Protein AF-A0AAV9QCR5-F1 (afdb_monomer_lite)

InterPro domains:
  IPR009846 Splicing factor 3B subunit 5/RDS3 complex subunit 10 [PF07189] (3-57)
  IPR009846 Splicing factor 3B subunit 5/RDS3 complex subunit 10 [PTHR20978] (1-56)

Structure (mmCIF, N/CA/C/O backbone):
data_AF-A0AAV9QCR5-F1
#
_entry.id   AF-A0AAV9QCR5-F1
#
loop_
_atom_site.group_PDB
_atom_site.id
_atom_site.type_symbol
_atom_site.label_atom_id
_atom_site.label_alt_id
_atom_site.label_comp_id
_atom_site.label_asym_id
_atom_site.label_entity_id
_atom_site.label_seq_id
_atom_site.pdbx_PDB_ins_code
_atom_site.Cartn_x
_atom_site.Cartn_y
_atom_site.Cartn_z
_atom_site.occupancy
_atom_site.B_iso_or_equiv
_atom_site.auth_seq_id
_atom_site.auth_comp_id
_atom_site.auth_asym_id
_atom_site.auth_atom_id
_atom_site.pdbx_PDB_model_num
ATOM 1 N N . MET A 1 1 ? -25.512 11.521 22.817 1.00 64.75 1 MET A N 1
ATOM 2 C CA . MET A 1 1 ? -25.473 10.304 21.964 1.00 64.75 1 MET A CA 1
ATOM 3 C C . MET A 1 1 ? -25.391 10.638 20.476 1.00 64.75 1 MET A C 1
ATOM 5 O O . MET A 1 1 ? -24.620 9.978 19.794 1.00 64.75 1 MET A O 1
ATOM 9 N N . ALA A 1 2 ? -26.101 11.662 19.982 1.00 85.88 2 ALA A N 1
ATOM 10 C CA . ALA A 1 2 ? -26.076 12.063 18.568 1.00 85.88 2 ALA A CA 1
ATOM 11 C C . ALA A 1 2 ? -24.667 12.383 18.022 1.00 85.88 2 ALA A C 1
ATOM 13 O O . ALA A 1 2 ? -24.321 11.935 16.934 1.00 85.88 2 ALA A O 1
ATOM 14 N N . ASP A 1 3 ? -23.821 13.073 18.794 1.00 90.88 3 ASP A N 1
ATOM 15 C CA . ASP A 1 3 ? -22.475 13.438 18.327 1.00 90.88 3 ASP A CA 1
ATOM 16 C C . ASP A 1 3 ? -21.554 12.230 18.147 1.00 90.88 3 ASP A C 1
ATOM 18 O O . ASP A 1 3 ? -20.832 12.158 17.158 1.00 90.88 3 ASP A O 1
ATOM 22 N N . LYS A 1 4 ? -21.633 11.238 19.047 1.00 90.31 4 LYS A N 1
ATOM 23 C CA . LYS A 1 4 ? -20.883 9.979 18.904 1.00 90.31 4 LYS A CA 1
ATOM 24 C C . LYS A 1 4 ? -21.286 9.235 17.630 1.00 90.31 4 LYS A C 1
ATOM 26 O O . LYS A 1 4 ? -20.419 8.752 16.909 1.00 90.31 4 LYS A O 1
ATOM 31 N N . LEU A 1 5 ? -22.584 9.180 17.328 1.00 93.31 5 LEU A N 1
ATOM 32 C CA . LEU A 1 5 ? -23.068 8.536 16.107 1.00 93.31 5 LEU A CA 1
ATOM 33 C C . LEU A 1 5 ? -22.581 9.275 14.852 1.00 93.31 5 LEU A C 1
ATOM 35 O O . LEU A 1 5 ? -22.096 8.642 13.919 1.00 93.31 5 LEU A O 1
ATOM 39 N N . ARG A 1 6 ? -22.613 10.615 14.868 1.00 93.81 6 ARG A N 1
ATOM 40 C CA . ARG A 1 6 ? -22.087 11.437 13.771 1.00 93.81 6 ARG A CA 1
ATOM 41 C C . ARG A 1 6 ? -20.593 11.203 13.553 1.00 93.81 6 ARG A C 1
ATOM 43 O O . ARG A 1 6 ? -20.161 11.072 12.413 1.00 93.81 6 ARG A O 1
ATOM 50 N N . THR A 1 7 ? -19.808 11.114 14.629 1.00 93.06 7 THR A N 1
ATOM 51 C CA . THR A 1 7 ? -18.366 10.844 14.517 1.00 93.06 7 THR A CA 1
ATOM 52 C C . THR A 1 7 ? -18.067 9.457 13.955 1.00 93.06 7 THR A C 1
ATOM 54 O O . THR A 1 7 ? -17.135 9.324 13.170 1.00 93.06 7 THR A O 1
ATOM 57 N N . LEU A 1 8 ? -18.866 8.438 14.298 1.00 92.12 8 LEU A N 1
ATOM 58 C CA . LEU A 1 8 ? -18.695 7.086 13.757 1.00 92.12 8 LEU A CA 1
ATOM 59 C C . LEU A 1 8 ? -19.022 7.034 12.261 1.00 92.12 8 LEU A C 1
ATOM 61 O O . LEU A 1 8 ? -18.227 6.512 11.490 1.00 92.12 8 LEU A O 1
ATOM 65 N N . GLN A 1 9 ? -20.108 7.675 11.824 1.00 93.44 9 GLN A N 1
ATOM 66 C CA . GLN A 1 9 ? -20.430 7.778 10.395 1.00 93.44 9 GLN A CA 1
ATOM 67 C C . GLN A 1 9 ? -19.348 8.514 9.595 1.00 93.44 9 GLN A C 1
ATOM 69 O O . GLN A 1 9 ? -19.033 8.139 8.466 1.00 93.44 9 GLN A O 1
ATOM 74 N N . GLN A 1 10 ? -18.765 9.572 10.165 1.00 93.69 10 GLN A N 1
ATOM 75 C CA . GLN A 1 10 ? -17.650 10.278 9.530 1.00 93.69 10 GLN A CA 1
ATOM 76 C C . GLN A 1 10 ? -16.408 9.389 9.423 1.00 93.69 10 GLN A C 1
ATOM 78 O O . GLN A 1 10 ? -15.740 9.405 8.391 1.00 93.69 10 GLN A O 1
ATOM 83 N N . LEU A 1 11 ? -16.119 8.602 10.461 1.00 91.44 11 LEU A N 1
ATOM 84 C CA . LEU A 1 11 ? -15.009 7.656 10.460 1.00 91.44 11 LEU A CA 1
ATOM 85 C C . LEU A 1 11 ? -15.194 6.574 9.388 1.00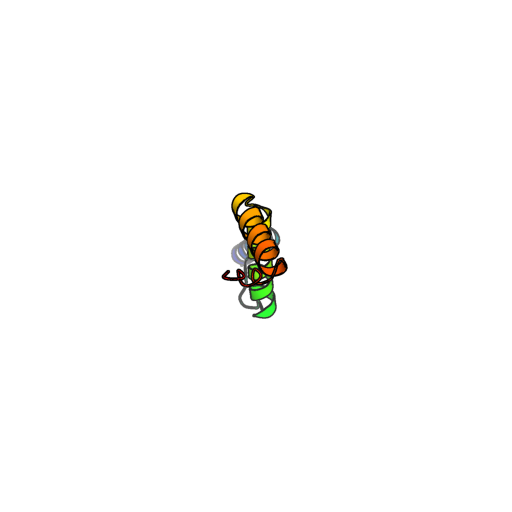 91.44 11 LEU A C 1
ATOM 87 O O . LEU A 1 11 ? -14.290 6.369 8.585 1.00 91.44 11 LEU A O 1
ATOM 91 N N . GLU A 1 12 ? -16.370 5.950 9.325 1.00 90.75 12 GLU A N 1
ATOM 92 C CA . GLU A 1 12 ? -16.693 4.926 8.322 1.00 90.75 12 GLU A CA 1
ATOM 93 C C . GLU A 1 12 ? -16.603 5.482 6.895 1.00 90.75 12 GLU A C 1
ATOM 95 O O . GLU A 1 12 ? -16.034 4.847 6.009 1.00 90.75 12 GLU A O 1
ATOM 100 N N . SER A 1 13 ? -17.093 6.706 6.675 1.00 92.56 13 SER A N 1
ATOM 101 C CA . SER A 1 13 ? -16.982 7.397 5.384 1.00 92.56 13 SER A CA 1
ATOM 102 C C . SER A 1 13 ? -15.523 7.599 4.956 1.00 92.56 13 SER A C 1
ATOM 104 O O . SER A 1 13 ? -15.167 7.381 3.795 1.00 92.56 13 SER A O 1
ATOM 106 N N . LEU A 1 14 ? -14.647 7.968 5.896 1.00 93.19 14 LEU A N 1
ATOM 107 C CA . LEU A 1 14 ? -13.218 8.120 5.625 1.00 93.19 14 LEU A CA 1
ATOM 108 C C . LEU A 1 14 ? -12.539 6.770 5.369 1.00 93.19 14 LEU A C 1
ATOM 110 O O . LEU A 1 14 ? -11.754 6.667 4.428 1.00 93.19 14 LEU A O 1
ATOM 114 N N . GLN A 1 15 ? -12.864 5.740 6.148 1.00 90.56 15 GLN A N 1
ATOM 115 C CA . GLN A 1 15 ? -12.310 4.395 5.968 1.00 90.56 15 GLN A CA 1
ATOM 116 C C . GLN A 1 15 ? -12.725 3.776 4.627 1.00 90.56 15 GLN A C 1
ATOM 118 O O . GLN A 1 15 ? -11.918 3.125 3.969 1.00 90.56 15 GLN A O 1
ATOM 123 N N . ALA A 1 16 ? -13.951 4.040 4.169 1.00 89.06 16 ALA A N 1
ATOM 124 C CA . ALA A 1 16 ? -14.407 3.620 2.847 1.00 89.06 16 ALA A CA 1
ATOM 125 C C . ALA A 1 16 ? -13.663 4.339 1.707 1.00 89.06 16 ALA A C 1
ATO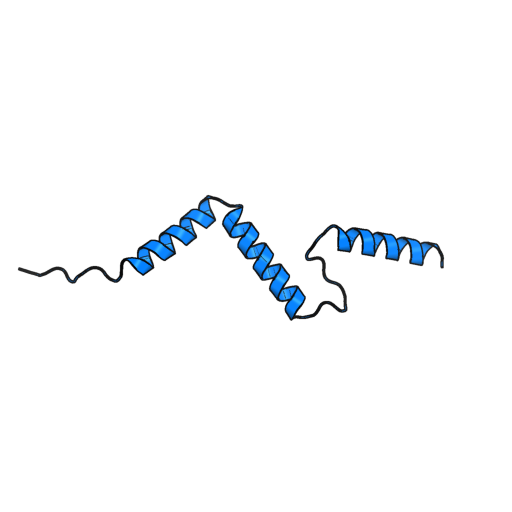M 127 O O . ALA A 1 16 ? -13.473 3.773 0.631 1.00 89.06 16 ALA A O 1
ATOM 128 N N . LYS A 1 17 ? -13.234 5.588 1.930 1.00 93.94 17 LYS A N 1
ATOM 129 C CA . LYS A 1 17 ? -12.508 6.385 0.933 1.00 93.94 17 LYS A CA 1
ATOM 130 C C . LYS A 1 17 ? -11.036 5.986 0.819 1.00 93.94 17 LYS A C 1
ATOM 132 O O . LYS A 1 17 ? -10.494 5.972 -0.285 1.00 93.94 17 LYS A O 1
ATOM 137 N N . TYR A 1 18 ? -10.384 5.710 1.944 1.00 93.38 18 TYR A N 1
ATOM 138 C CA . TYR A 1 18 ? -8.955 5.412 1.999 1.00 93.38 18 TYR A CA 1
ATOM 139 C C . TYR A 1 18 ? -8.732 3.912 2.177 1.00 93.38 18 TYR A C 1
ATOM 141 O O . TYR A 1 18 ? -8.600 3.401 3.286 1.00 93.38 18 TYR A O 1
ATOM 149 N N . VAL A 1 19 ? -8.676 3.200 1.051 1.00 91.56 19 VAL A N 1
ATOM 150 C CA . VAL A 1 19 ? -8.392 1.761 1.037 1.00 91.56 19 VAL A CA 1
ATOM 151 C C . VAL A 1 19 ? -7.077 1.485 1.769 1.00 91.56 19 VAL A C 1
ATOM 153 O O . VAL A 1 19 ? -6.087 2.179 1.558 1.00 91.56 19 VAL A O 1
ATOM 156 N N . GLY A 1 20 ? -7.077 0.475 2.639 1.00 90.31 20 GLY A N 1
ATOM 157 C CA . GLY A 1 20 ? -5.910 0.115 3.446 1.00 90.31 20 GLY A CA 1
ATOM 158 C C . GLY A 1 20 ? -5.950 0.633 4.882 1.00 90.31 20 GLY A C 1
ATOM 159 O O . GLY A 1 20 ? -5.218 0.107 5.722 1.00 90.31 20 GLY A O 1
ATOM 160 N N . THR A 1 21 ? -6.832 1.587 5.215 1.00 89.25 21 THR A N 1
ATOM 161 C CA . THR A 1 21 ? -7.031 1.988 6.615 1.00 89.25 21 THR A CA 1
ATOM 162 C C . THR A 1 21 ? -7.702 0.854 7.386 1.00 89.25 21 THR A C 1
ATOM 164 O O . THR A 1 21 ? -8.863 0.532 7.138 1.00 89.25 21 THR A O 1
ATOM 167 N N . GLY A 1 22 ? -6.959 0.222 8.295 1.00 88.50 22 GLY A N 1
ATOM 168 C CA . GLY A 1 22 ? -7.463 -0.875 9.120 1.00 88.50 22 GLY A CA 1
ATOM 169 C C . GLY A 1 22 ? -8.450 -0.428 10.205 1.00 88.50 22 GLY A C 1
ATOM 170 O O . GLY A 1 22 ? -8.587 0.757 10.520 1.00 88.50 22 GLY A O 1
ATOM 171 N N . HIS A 1 23 ? -9.110 -1.412 10.806 1.00 90.00 23 HIS A N 1
ATOM 172 C CA . HIS A 1 23 ? -9.951 -1.306 11.997 1.00 90.00 23 HIS A CA 1
ATOM 173 C C . HIS A 1 23 ? -9.651 -2.477 12.947 1.00 90.00 23 HIS A C 1
ATOM 175 O O . HIS A 1 23 ? -8.868 -3.369 12.623 1.00 90.00 23 HIS A O 1
ATOM 181 N N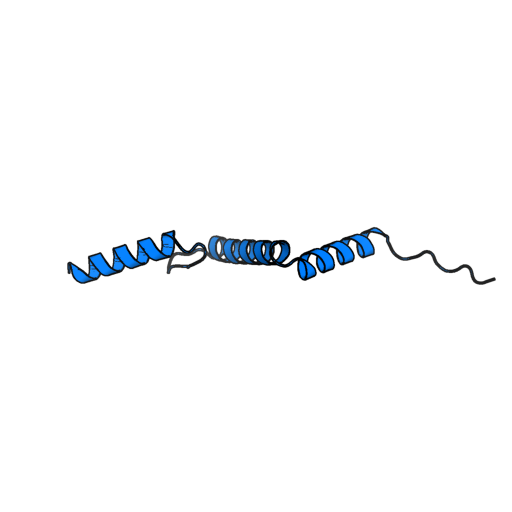 . ALA A 1 24 ? -10.255 -2.468 14.138 1.00 90.00 24 ALA A N 1
ATOM 182 C CA . ALA A 1 24 ? -9.994 -3.471 15.175 1.00 90.00 24 ALA A CA 1
ATOM 183 C C . ALA A 1 24 ? -10.245 -4.920 14.708 1.00 90.00 24 ALA A C 1
ATOM 185 O O . ALA A 1 24 ? -9.550 -5.828 15.152 1.00 90.00 24 ALA A O 1
ATOM 186 N N . ASP A 1 25 ? -11.183 -5.116 13.782 1.00 92.31 25 ASP A N 1
ATOM 187 C CA . ASP A 1 25 ? -11.544 -6.432 13.240 1.00 92.31 25 ASP A CA 1
ATOM 188 C C . ASP A 1 25 ? -10.838 -6.763 11.915 1.00 92.31 25 ASP A C 1
ATOM 190 O O . ASP A 1 25 ? -11.174 -7.754 11.271 1.00 92.31 25 ASP A O 1
ATOM 194 N N . THR A 1 26 ? -9.868 -5.952 11.477 1.00 93.19 26 THR A N 1
ATOM 195 C CA . THR A 1 26 ? -9.100 -6.255 10.266 1.00 93.19 26 THR A CA 1
ATOM 196 C C . THR A 1 26 ? -8.279 -7.520 10.477 1.00 93.19 26 THR A C 1
ATOM 198 O O . THR A 1 26 ? -7.399 -7.595 11.339 1.00 93.19 26 THR A O 1
ATOM 201 N N . SER A 1 27 ? -8.537 -8.523 9.646 1.00 96.06 27 SER A N 1
ATOM 202 C CA . SER A 1 27 ? -7.816 -9.786 9.700 1.00 96.06 27 SER A CA 1
ATOM 203 C C . SER A 1 27 ? -6.368 -9.627 9.230 1.00 96.06 27 SER A C 1
ATOM 205 O O . SER A 1 27 ? -6.021 -8.774 8.407 1.00 96.06 27 SER A O 1
ATOM 207 N N . THR A 1 28 ? -5.494 -10.531 9.680 1.00 94.81 28 THR A N 1
ATOM 208 C CA . THR A 1 28 ? -4.110 -10.591 9.186 1.00 94.81 28 THR A CA 1
ATOM 209 C C . THR A 1 28 ? -4.047 -10.767 7.667 1.00 94.81 28 THR A C 1
ATOM 211 O O . THR A 1 28 ? -3.116 -10.277 7.030 1.00 94.81 28 THR A O 1
ATOM 214 N N . TYR A 1 29 ? -5.020 -11.467 7.079 1.00 95.69 29 TYR A N 1
ATOM 215 C CA . TYR A 1 29 ? -5.096 -11.677 5.637 1.00 95.69 29 TYR A CA 1
ATOM 216 C C . TYR A 1 29 ? -5.394 -10.374 4.886 1.00 95.69 29 TYR A C 1
ATOM 218 O O . TYR A 1 29 ? -4.677 -10.035 3.944 1.00 95.69 29 TYR A O 1
ATOM 226 N N . GLU A 1 30 ? -6.398 -9.614 5.326 1.00 94.81 30 GLU A N 1
ATOM 227 C CA . GLU A 1 30 ? -6.753 -8.321 4.728 1.00 94.81 30 GLU A CA 1
ATOM 228 C C . GLU A 1 30 ? -5.606 -7.319 4.838 1.00 94.81 30 GLU A C 1
ATOM 230 O O . GLU A 1 30 ? -5.238 -6.690 3.845 1.00 94.81 30 GLU A O 1
ATOM 235 N N . TRP A 1 31 ? -4.977 -7.243 6.012 1.00 94.75 31 TRP A N 1
ATOM 236 C CA . TRP A 1 31 ? -3.821 -6.381 6.240 1.00 94.75 31 TRP A CA 1
ATOM 237 C C . TRP A 1 31 ? -2.654 -6.714 5.304 1.00 94.75 31 TRP A C 1
ATOM 239 O O . TRP A 1 31 ? -2.137 -5.841 4.604 1.00 94.75 31 TRP A O 1
ATOM 249 N N . LYS A 1 32 ? -2.264 -7.995 5.232 1.00 96.94 32 LYS A N 1
ATOM 250 C CA . LYS A 1 32 ? -1.180 -8.447 4.345 1.00 96.94 32 LYS A CA 1
ATOM 251 C C . LYS A 1 32 ? -1.493 -8.168 2.882 1.00 96.94 32 LYS A C 1
ATOM 253 O O . LYS A 1 32 ? -0.617 -7.723 2.147 1.00 96.94 32 LYS A O 1
ATOM 258 N N . ASN A 1 33 ? -2.731 -8.402 2.461 1.00 96.44 33 ASN A N 1
ATOM 259 C CA . ASN A 1 33 ? -3.143 -8.126 1.093 1.00 96.44 33 ASN A CA 1
ATOM 260 C C . ASN A 1 33 ? -3.045 -6.638 0.744 1.00 96.44 33 ASN A C 1
ATOM 262 O O . ASN A 1 33 ? -2.628 -6.319 -0.367 1.00 96.44 33 ASN A O 1
ATOM 266 N N . ASN A 1 34 ? -3.396 -5.735 1.663 1.00 96.19 34 ASN A N 1
ATOM 267 C CA . ASN A 1 34 ? -3.233 -4.298 1.432 1.00 96.19 34 ASN A CA 1
ATOM 268 C C . ASN A 1 34 ? -1.754 -3.932 1.251 1.00 96.19 34 ASN A C 1
ATOM 270 O O . ASN A 1 34 ? -1.413 -3.320 0.246 1.00 96.19 34 ASN A O 1
ATOM 274 N N . ILE A 1 35 ? -0.859 -4.441 2.108 1.00 96.31 35 ILE A N 1
ATOM 275 C CA . ILE A 1 35 ? 0.595 -4.227 1.961 1.00 96.31 35 ILE A CA 1
ATOM 276 C C . ILE A 1 35 ? 1.109 -4.713 0.600 1.00 96.31 35 ILE A C 1
ATOM 278 O O . ILE A 1 35 ? 1.883 -4.024 -0.070 1.00 96.31 35 ILE A O 1
ATOM 282 N N . VAL A 1 36 ? 0.701 -5.913 0.181 1.00 96.94 36 VAL A N 1
ATOM 283 C CA . VAL A 1 36 ? 1.124 -6.485 -1.103 1.00 96.94 36 VAL A CA 1
ATOM 284 C C . VAL A 1 36 ? 0.637 -5.621 -2.270 1.00 96.94 36 VAL A C 1
ATOM 286 O O . VAL A 1 36 ? 1.407 -5.352 -3.193 1.00 96.94 36 VAL A O 1
ATOM 289 N N . ARG A 1 37 ? -0.609 -5.136 -2.223 1.00 96.75 37 ARG A N 1
ATOM 290 C CA . ARG A 1 37 ? -1.152 -4.237 -3.253 1.00 96.75 37 ARG A CA 1
ATOM 291 C C . ARG A 1 37 ? -0.410 -2.905 -3.299 1.00 96.75 37 ARG A C 1
ATOM 293 O O . ARG A 1 37 ? -0.046 -2.485 -4.392 1.00 96.75 37 ARG A O 1
ATOM 300 N N . ASP A 1 38 ? -0.121 -2.301 -2.151 1.00 96.69 38 ASP A N 1
ATOM 301 C CA . ASP A 1 38 ? 0.616 -1.033 -2.069 1.00 96.69 38 ASP A CA 1
ATOM 302 C C . ASP A 1 38 ? 2.049 -1.174 -2.599 1.00 96.69 38 ASP A C 1
ATOM 304 O O . ASP A 1 38 ? 2.562 -0.296 -3.302 1.00 96.69 38 ASP A O 1
ATOM 308 N N . SER A 1 39 ? 2.677 -2.323 -2.332 1.00 96.06 39 SER A N 1
ATOM 309 C CA . SER A 1 39 ? 3.997 -2.665 -2.867 1.00 96.06 39 SER A CA 1
ATOM 310 C C . SER A 1 39 ? 3.960 -2.739 -4.394 1.00 96.06 39 SER A C 1
ATOM 312 O O . SER A 1 39 ? 4.747 -2.070 -5.060 1.00 96.06 39 SER A O 1
ATOM 314 N N . TYR A 1 40 ? 3.003 -3.474 -4.971 1.00 95.69 40 TYR A N 1
ATOM 315 C CA . TYR A 1 40 ? 2.858 -3.556 -6.428 1.00 95.69 40 TYR A CA 1
ATOM 316 C C . TYR A 1 40 ? 2.493 -2.216 -7.070 1.00 95.69 40 TYR A C 1
ATOM 318 O O . TYR A 1 40 ? 3.046 -1.875 -8.116 1.00 95.69 40 TYR A O 1
ATOM 326 N N . ALA A 1 41 ? 1.610 -1.437 -6.442 1.00 96.44 41 ALA A N 1
ATOM 327 C CA . ALA A 1 41 ? 1.267 -0.098 -6.907 1.00 96.44 41 ALA A CA 1
ATOM 328 C C . ALA A 1 41 ? 2.511 0.801 -6.951 1.00 96.44 41 ALA A C 1
ATOM 330 O O . ALA A 1 41 ? 2.721 1.518 -7.928 1.00 96.44 41 ALA A O 1
ATOM 331 N N . SER A 1 42 ? 3.386 0.693 -5.947 1.00 95.88 42 SER A N 1
ATOM 332 C CA . SER A 1 42 ? 4.663 1.408 -5.905 1.00 95.88 42 SER A CA 1
ATOM 333 C C . SER A 1 42 ? 5.625 0.936 -6.994 1.00 95.88 42 SER A C 1
ATOM 335 O O . SER A 1 42 ? 6.274 1.768 -7.624 1.00 95.88 42 SER A O 1
ATOM 337 N N . TYR A 1 43 ? 5.700 -0.368 -7.264 1.00 95.31 43 TYR A N 1
ATOM 338 C CA . TYR A 1 43 ? 6.564 -0.904 -8.320 1.00 95.31 43 TYR A CA 1
ATOM 339 C C . TYR A 1 43 ? 6.159 -0.387 -9.698 1.00 95.31 43 TYR A C 1
ATOM 341 O O . TYR A 1 43 ? 7.023 -0.005 -10.475 1.00 95.31 43 TYR A O 1
ATOM 349 N N . ILE A 1 44 ? 4.858 -0.331 -9.988 1.00 95.00 44 ILE A N 1
ATOM 350 C CA . ILE A 1 44 ? 4.340 0.138 -11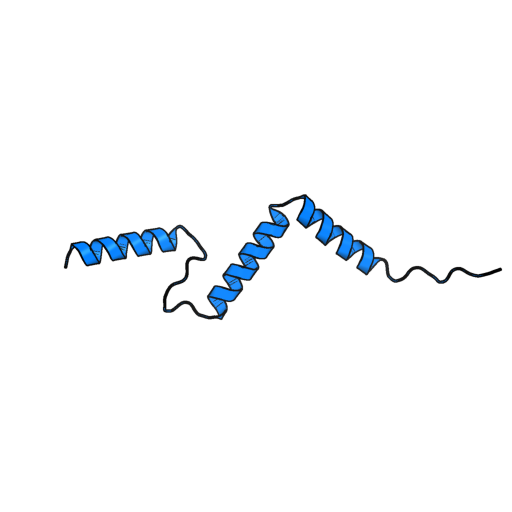.281 1.00 95.00 44 ILE A CA 1
ATOM 351 C C . ILE A 1 44 ? 4.375 1.672 -11.368 1.00 95.00 44 ILE A C 1
ATOM 353 O O . ILE A 1 44 ? 4.687 2.223 -12.421 1.00 95.00 44 ILE A O 1
ATOM 357 N N . GLY A 1 45 ? 4.076 2.369 -10.269 1.00 96.19 45 GLY A N 1
ATOM 358 C CA . GLY A 1 45 ? 4.006 3.831 -10.221 1.00 96.19 45 GLY A CA 1
ATOM 359 C C . GLY A 1 45 ? 5.362 4.540 -10.273 1.00 96.19 45 GLY A C 1
ATOM 360 O O . GLY A 1 45 ? 5.404 5.727 -10.584 1.00 96.19 45 GLY A O 1
ATOM 361 N N . HIS A 1 46 ? 6.467 3.834 -10.005 1.00 97.31 46 HIS A N 1
ATOM 362 C CA . HIS A 1 46 ? 7.822 4.389 -10.047 1.00 97.31 46 HIS A CA 1
ATOM 363 C C . HIS A 1 46 ? 8.625 3.774 -11.204 1.00 97.31 46 HIS A C 1
ATOM 365 O O . HIS A 1 46 ? 9.201 2.694 -11.041 1.00 97.31 46 HIS A O 1
ATOM 371 N N . PRO A 1 47 ? 8.747 4.465 -12.357 1.00 94.81 47 PRO A N 1
ATOM 372 C CA . PRO A 1 47 ? 9.442 3.934 -13.531 1.00 94.81 47 PRO A CA 1
ATOM 373 C C . PRO A 1 47 ? 10.871 3.417 -13.274 1.00 94.81 47 PRO A C 1
ATOM 375 O O . PRO A 1 47 ? 11.208 2.362 -13.813 1.00 94.81 47 PRO A O 1
ATOM 378 N N . PRO A 1 48 ? 11.711 4.062 -12.431 1.00 95.62 48 PRO A N 1
ATOM 379 C CA . PRO A 1 48 ? 13.047 3.541 -12.134 1.00 95.62 48 PRO A CA 1
ATOM 380 C C . PRO A 1 48 ? 13.016 2.193 -11.406 1.00 95.62 48 PRO A C 1
ATOM 382 O O . PRO A 1 48 ? 13.818 1.309 -11.699 1.00 95.62 48 PRO A O 1
ATOM 385 N N . LEU A 1 49 ? 12.074 2.024 -10.475 1.00 93.44 49 LEU A N 1
ATOM 386 C CA . LEU A 1 49 ? 11.927 0.792 -9.706 1.00 93.44 49 LEU A CA 1
ATOM 387 C C . LEU A 1 49 ? 11.400 -0.341 -10.590 1.00 93.44 49 LEU A C 1
ATOM 389 O O . LEU A 1 49 ? 11.911 -1.458 -10.526 1.00 93.44 49 LEU A O 1
ATOM 393 N N . LEU A 1 50 ? 10.439 -0.036 -11.467 1.00 93.88 50 LEU A N 1
ATOM 394 C CA . LEU A 1 50 ? 9.937 -0.988 -12.452 1.00 93.88 50 LEU A CA 1
ATOM 395 C C . LEU A 1 50 ? 11.056 -1.483 -13.377 1.00 93.88 50 LEU A C 1
ATOM 397 O O . LEU A 1 50 ? 11.190 -2.687 -13.595 1.00 93.88 50 LEU A O 1
ATOM 401 N N . ALA A 1 51 ? 11.874 -0.561 -13.893 1.00 92.62 51 ALA A N 1
ATOM 402 C CA . ALA A 1 51 ? 13.000 -0.891 -14.762 1.00 92.62 51 ALA A CA 1
ATOM 403 C C . ALA A 1 51 ? 14.045 -1.746 -14.034 1.00 92.62 51 ALA A C 1
ATOM 405 O O . ALA A 1 51 ? 14.513 -2.739 -14.588 1.00 92.62 51 ALA A O 1
ATOM 406 N N . TYR A 1 52 ? 14.362 -1.415 -12.779 1.00 92.62 52 TYR A N 1
ATOM 407 C CA . TYR A 1 52 ? 15.278 -2.203 -11.956 1.00 92.62 52 TYR A CA 1
ATOM 408 C C . TYR A 1 52 ? 14.793 -3.651 -11.780 1.00 92.62 52 TYR A C 1
ATOM 410 O O . TYR A 1 52 ? 15.543 -4.590 -12.045 1.00 92.62 52 TYR A O 1
ATOM 418 N N . MET A 1 53 ? 13.518 -3.840 -11.426 1.00 90.50 53 MET A N 1
ATOM 419 C CA . MET A 1 53 ? 12.930 -5.178 -11.280 1.00 90.50 53 MET A CA 1
ATOM 420 C C . MET A 1 53 ? 12.871 -5.950 -12.604 1.00 90.50 53 MET A C 1
ATOM 422 O O . MET A 1 53 ? 13.027 -7.171 -12.623 1.00 90.50 53 MET A O 1
ATOM 426 N N . ALA A 1 54 ? 12.634 -5.264 -13.725 1.00 89.31 54 ALA A N 1
ATOM 427 C CA . ALA A 1 54 ? 12.622 -5.892 -15.043 1.00 89.31 54 ALA A CA 1
ATOM 428 C C . ALA A 1 54 ? 14.023 -6.370 -15.458 1.00 89.31 54 ALA A C 1
ATOM 430 O O . ALA A 1 54 ? 14.167 -7.496 -15.939 1.00 89.31 54 ALA A O 1
ATOM 431 N N . LEU A 1 55 ? 15.051 -5.550 -15.223 1.00 89.31 55 LEU A N 1
ATOM 432 C CA . LEU A 1 55 ? 16.442 -5.896 -15.512 1.00 89.31 55 LEU A CA 1
ATOM 433 C C . LEU A 1 55 ? 16.914 -7.095 -14.689 1.00 89.31 55 LEU A C 1
ATOM 435 O O . LEU A 1 55 ? 17.504 -8.015 -15.251 1.00 89.31 55 LEU A O 1
ATOM 439 N N . GLU A 1 56 ? 16.611 -7.129 -13.390 1.00 86.00 56 GLU A N 1
ATOM 440 C CA . GLU A 1 56 ? 16.931 -8.276 -12.531 1.00 86.00 56 GLU A CA 1
ATOM 441 C C . GLU A 1 56 ? 16.374 -9.585 -13.118 1.00 86.00 56 GLU A C 1
ATOM 443 O O . GLU A 1 56 ? 17.092 -10.580 -13.256 1.00 86.00 56 GLU A O 1
ATOM 448 N N . LYS A 1 57 ? 15.100 -9.575 -13.533 1.00 75.00 57 LYS A N 1
ATOM 449 C CA . LYS A 1 57 ? 14.453 -10.747 -14.137 1.00 75.00 57 LYS A CA 1
ATOM 450 C C . LYS A 1 57 ? 15.108 -11.167 -15.451 1.00 75.00 57 LYS A C 1
ATOM 452 O O . LYS A 1 57 ? 15.239 -12.365 -15.689 1.00 75.00 57 LYS A O 1
ATOM 457 N N . MET A 1 58 ? 15.531 -10.213 -16.281 1.00 73.94 58 MET A N 1
ATOM 458 C CA . MET A 1 58 ? 16.234 -10.500 -17.536 1.00 73.94 58 MET A CA 1
ATOM 459 C C . MET A 1 58 ? 17.612 -11.124 -17.292 1.00 73.94 58 MET A C 1
ATOM 461 O O . ME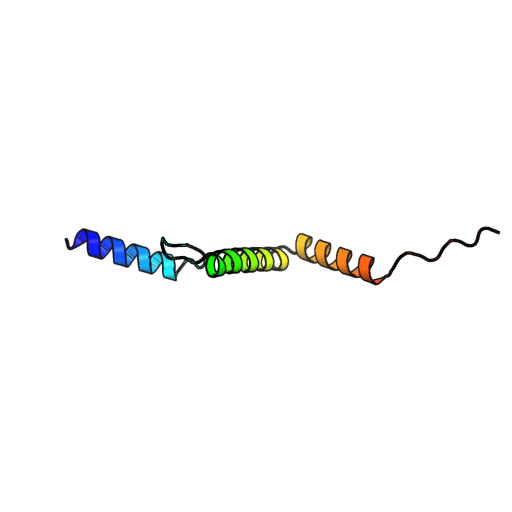T A 1 58 ? 17.923 -12.150 -17.891 1.00 73.94 58 MET A O 1
ATOM 465 N N . VAL A 1 59 ? 18.401 -10.565 -16.369 1.00 74.75 59 VAL A N 1
ATOM 466 C CA . VAL A 1 59 ? 19.734 -11.089 -16.012 1.00 74.75 59 VAL A CA 1
ATOM 467 C C . VAL A 1 59 ? 19.637 -12.489 -15.405 1.00 74.75 59 VAL A C 1
ATOM 469 O O . VAL A 1 59 ? 20.455 -13.360 -15.687 1.00 74.75 59 VAL A O 1
ATOM 472 N N . ARG A 1 60 ? 18.610 -12.757 -14.594 1.00 73.12 60 ARG A N 1
ATOM 473 C CA . ARG A 1 60 ? 18.393 -14.103 -14.052 1.00 73.12 60 ARG A CA 1
ATOM 474 C C . ARG A 1 60 ? 17.957 -15.104 -15.126 1.00 73.12 60 ARG A C 1
ATOM 476 O O . ARG A 1 60 ? 18.300 -16.279 -15.030 1.00 73.12 60 ARG A O 1
ATOM 483 N N . ALA A 1 61 ? 17.212 -14.654 -16.135 1.00 74.38 61 ALA A N 1
ATOM 484 C CA . ALA A 1 61 ? 16.757 -15.496 -17.238 1.00 74.38 61 ALA A CA 1
ATOM 485 C C . ALA A 1 61 ? 17.878 -15.861 -18.224 1.00 74.38 61 ALA A C 1
ATOM 487 O O . ALA A 1 61 ? 17.818 -16.932 -18.820 1.00 74.38 61 ALA A O 1
ATOM 488 N N . SER A 1 62 ? 18.909 -15.021 -18.377 1.00 74.81 62 SER A N 1
ATOM 489 C CA . SER A 1 62 ? 20.032 -15.302 -19.284 1.00 74.81 62 SER A CA 1
ATOM 490 C C . SER A 1 62 ? 20.953 -16.438 -18.820 1.00 74.81 62 SER A C 1
ATOM 492 O O . SER A 1 62 ? 21.799 -16.874 -19.594 1.00 74.81 62 SER A O 1
ATOM 494 N N . GLY A 1 63 ? 20.782 -16.942 -17.592 1.00 73.62 63 GLY A N 1
ATOM 495 C CA . GLY A 1 63 ? 21.625 -17.996 -17.029 1.00 73.62 63 GLY A CA 1
ATOM 496 C C . GLY A 1 63 ? 23.064 -17.533 -16.750 1.00 73.62 63 GLY A C 1
ATOM 497 O O . GLY A 1 63 ? 23.442 -16.409 -17.090 1.00 73.62 63 GLY A O 1
ATOM 498 N N . PRO A 1 64 ? 23.877 -18.362 -16.073 1.00 78.81 64 PRO A N 1
ATOM 499 C CA . PRO A 1 64 ? 25.294 -18.072 -15.902 1.00 78.81 64 PRO A CA 1
ATOM 500 C C . PRO A 1 64 ? 25.990 -18.041 -17.276 1.00 78.81 64 PRO A C 1
ATOM 502 O O . PRO A 1 64 ? 25.686 -18.883 -18.125 1.00 78.81 64 PRO A O 1
ATOM 505 N N . PRO A 1 65 ? 26.910 -17.089 -17.516 1.00 75.38 65 PRO A N 1
ATOM 506 C CA . PRO A 1 65 ? 27.653 -17.033 -18.770 1.00 75.38 65 PRO A CA 1
ATOM 507 C C . PRO A 1 65 ? 28.480 -18.318 -18.962 1.00 75.38 65 PRO A C 1
ATOM 509 O O . PRO A 1 65 ? 28.948 -18.886 -17.969 1.00 75.38 65 PRO A O 1
ATOM 512 N N . PRO A 1 66 ? 28.671 -18.788 -20.211 1.00 80.62 66 PRO A N 1
ATOM 513 C CA . PRO A 1 66 ? 29.503 -19.957 -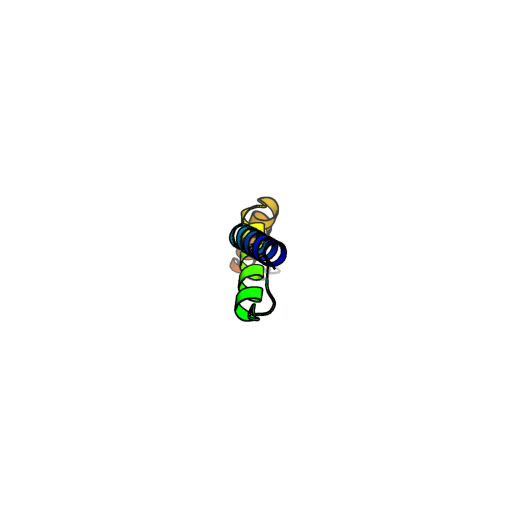20.483 1.00 80.62 66 PRO A CA 1
ATOM 514 C C . PRO A 1 66 ? 30.932 -19.728 -19.971 1.00 80.62 66 PRO A C 1
ATOM 516 O O . PRO A 1 66 ? 31.435 -18.600 -20.002 1.00 80.62 66 PRO A O 1
ATOM 519 N N . ALA A 1 67 ? 31.576 -20.794 -19.484 1.00 79.56 67 ALA A N 1
ATOM 520 C CA . ALA A 1 67 ? 32.977 -20.737 -19.077 1.00 79.56 67 ALA A CA 1
ATOM 521 C C . ALA A 1 67 ? 33.819 -20.266 -20.271 1.00 79.56 67 ALA A C 1
ATOM 523 O O . ALA A 1 67 ? 33.638 -20.759 -21.384 1.00 79.56 67 ALA A O 1
ATOM 524 N N . ARG A 1 68 ? 34.698 -19.280 -20.053 1.00 78.69 68 ARG A N 1
ATOM 525 C CA . ARG A 1 68 ? 35.663 -18.884 -21.082 1.00 78.69 68 ARG A CA 1
ATOM 526 C C . ARG A 1 68 ? 36.577 -20.079 -21.323 1.00 78.69 68 ARG A C 1
ATOM 528 O O . ARG A 1 68 ? 37.180 -20.562 -20.369 1.00 78.69 68 ARG A O 1
ATOM 535 N N . GLU A 1 69 ? 36.633 -20.558 -22.559 1.00 72.94 69 GLU A N 1
ATOM 536 C CA . GLU A 1 69 ? 37.659 -21.512 -22.967 1.00 72.94 69 GLU A CA 1
ATOM 537 C C . GLU A 1 69 ? 39.008 -20.786 -22.851 1.00 72.94 69 GLU A C 1
ATOM 539 O O . GLU A 1 69 ? 39.208 -19.727 -23.448 1.00 72.94 69 GLU A O 1
ATOM 544 N N . GLU A 1 70 ? 39.862 -21.275 -21.953 1.00 69.50 70 GLU A N 1
ATOM 545 C CA . GLU A 1 70 ? 41.256 -20.852 -21.847 1.00 69.50 70 GLU A CA 1
ATOM 546 C C . GLU A 1 70 ? 42.045 -21.647 -22.899 1.00 69.50 70 GLU A C 1
ATOM 548 O O . GLU A 1 70 ? 42.117 -22.873 -22.796 1.00 69.50 70 GLU A O 1
ATOM 553 N N . ASP A 1 71 ? 42.570 -20.950 -23.914 1.00 59.72 71 ASP A N 1
ATOM 554 C CA . ASP A 1 71 ? 43.566 -21.466 -24.871 1.00 59.72 71 ASP A CA 1
ATOM 555 C C . ASP A 1 71 ? 44.984 -21.442 -24.270 1.00 59.72 71 ASP A C 1
ATOM 557 O O . ASP A 1 71 ? 45.346 -20.418 -23.635 1.00 59.72 71 ASP A O 1
#

Secondary structure (DSSP, 8-state):
-HHHHHHHHHHHHHHHHSTT---TT--HHHHHHHHHHHHHHHHHH-HHHHHHHHHHHHHHHT-SPPPP---

pLDDT: mean 88.8, std 8.86, range [59.72, 97.31]

Foldseek 3Di:
DVVVVVVVVVVVVVPVVDQQDDDPPQDPVSNVVSVVVVVVCVCVVDVVNVVVVVVVVVVVVVPDDDDPPDD

Radius of gyration: 23.2 Å; chains: 1; bounding box: 70×35×47 Å

Organism: NCBI:txid1690605

Sequence (71 aa):
MADKLRTLQQLESLQAKYVGTGHADTSTYEWKNNIVRDSYASYIGHPPLLAYMALEKMVRASGPPPAREED